Protein 1ACF (pdb70)

Nearest PDB structures (foldseek):
  1acf-assembly1_A  TM=1.008E+00  e=8.289E-27  Acanthamoeba castellanii
  1prq-assembly1_A  TM=1.001E+00  e=4.652E-23  Acanthamoeba castellanii
  1f2k-assembly2_B  TM=9.978E-01  e=1.181E-22  Acanthamoeba castellanii
  3dav-assembly2_B  TM=9.714E-01  e=5.745E-15  Schizosaccharomyces pombe
  1ypr-assembly2_B  TM=9.510E-01  e=7.365E-15  Saccharomyces cerevisiae

Radius of gyration: 12.75 Å; Cα contacts (8 Å, |Δi|>4): 267; chains: 1; bounding box: 28×31×27 Å

Solvent-accessible surface area: 5858 Å² total; per-residue (Å²): 95,80,85,60,31,0,62,82,54,0,45,58,73,52,6,3,60,58,0,0,0,0,1,76,90,1,75,53,101,7,47,8,108,84,6,60,13,56,85,70,28,0,75,65,2,8,36,4,3,117,94,12,106,74,9,146,98,47,11,8,68,3,36,80,43,96,5,84,24,111,112,19,62,111,78,0,0,34,1,85,109,55,76,16,0,0,4,0,0,42,6,62,107,2,0,0,0,0,10,13,40,111,171,28,131,74,57,65,0,18,84,38,0,22,119,20,0,68,130,2,74,68,93,40,62

Sequence (125 aa):
SWQTYVDTNLVGTGAVTQAAILGLDGNTWATSAGFAVTPAQGTTLAGAFNNADAIRAGGFDLAGVHYVTLRADDRSIYGKKGSSGVITVKTSKAILVGVYNEKIQPGTAANVVEKLADYLIGQGF

InterPro domains:
  IPR005455 Profilin, eukaryotic type [PR00392] (3-12)
  IPR005455 Profilin, eukaryotic type [PR00392] (18-27)
  IPR005455 Profilin, eukaryotic type [PR00392] (36-56)
  IPR005455 Profilin, eukaryotic type [PR00392] (60-74)
  IPR005455 Profilin, eukaryotic type [PR00392] (95-108)
  IPR005455 Profilin, eukaryotic type [PR00392] (108-125)
  IPR005455 Profilin, eukaryotic type [PR01640] (1-12)
  IPR005455 Profilin, eukaryotic type [PR01640] (24-37)
  IPR005455 Profilin, eukaryotic type [PR01640] (79-94)
  IPR005455 Profilin, eukaryotic type [PR01640] (99-112)
  IPR005455 Profilin, eukaryotic type [PR01640] (112-125)
  IPR005455 Profilin, eukaryotic type [PTHR11604] (1-126)
  IPR005455 Profilin, eukaryotic type [SM00392] (1-126)
  IPR005455 Pro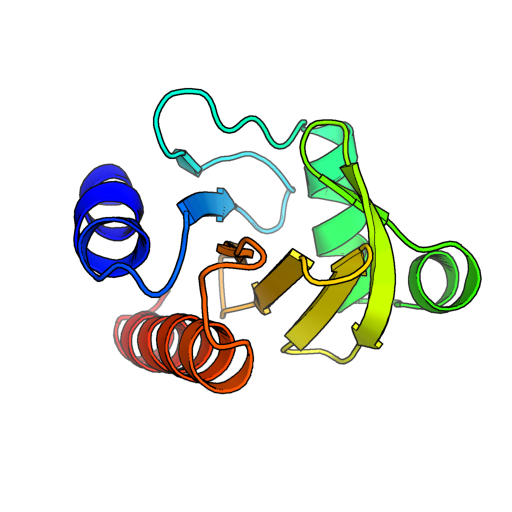filin, eukaryotic type [cd00148] (2-126)
  IPR027310 Profilin conserved site [PS00414] (1-8)
  IPR036140 Profilin superfamily [SSF55770] (2-126)
  IPR048278 Profilin [PF00235] (1-126)

Organism: Acanthamoeba castellanii (NCBI:txid5755)

Secondary structure (DSSP, 8-state):
-HHHIIIIIIGGGTS-SEEEEEETTS-EEEE-TT----HHHHHHHHHHHH--HHHHHH-EEETTEEEEEEEESSSEEEEEETTEEEEEEE-SSEEEEEEE-TTS-HHHHHHHHHHHHHHHHTTT-

B-factor: mean 13.45, std 7.84, range [2.0, 50.32]

CATH classification: 3.30.450.30

Foldseek 3Di:
DQQCCFVCLACVVVQFPWKWKFFLQQDTPYTDVPWDADSVQRPVVSVCLVPVPCCQPQAGDGRPDGFHWPDHYNFWTKTDDPLWIWIWGDAPTMIMIGTHHNVHDPVSSNVSRVVSSVVVNVVVD

Structure (mmCIF, N/CA/C/O backbone):
data_1ACF
#
_entry.id   1ACF
#
_cell.length_a   110.031
_cell.length_b   31.631
_cell.length_c   33.487
_cell.angle_alpha   90.00
_cell.angle_beta   111.38
_cell.angle_gamma   90.00
#
_symmetry.space_group_name_H-M   'C 1 2 1'
#
loop_
_entity.id
_entity.type
_entity.pdbx_description
1 polymer 'PROFILIN I'
2 water water
#
loop_
_atom_site.group_PDB
_atom_site.id
_atom_site.type_symbol
_atom_site.label_atom_id
_atom_site.label_alt_id
_atom_site.label_comp_id
_atom_site.label_asym_id
_atom_site.label_entity_id
_atom_site.label_seq_id
_atom_site.pdbx_PDB_ins_code
_atom_site.Cartn_x
_atom_site.Cartn_y
_atom_site.Cartn_z
_atom_site.occupancy
_atom_site.B_iso_or_equiv
_atom_site.auth_seq_id
_atom_site.auth_comp_id
_atom_site.auth_asym_id
_atom_site.auth_atom_id
_atom_site.pdbx_PDB_model_num
ATOM 1 N N . SER A 1 1 ? -2.912 29.430 9.467 1.00 15.64 1 SER A N 1
ATOM 2 C CA . SER A 1 1 ? -3.193 28.497 8.357 1.00 15.11 1 SER A CA 1
ATOM 3 C C . SER A 1 1 ? -2.214 27.348 8.470 1.00 9.74 1 SER A C 1
ATOM 4 O O . SER A 1 1 ? -1.064 27.627 8.766 1.00 9.49 1 SER A O 1
ATOM 7 N N . TRP A 1 2 ? -2.664 26.150 8.214 1.00 8.39 2 TRP A N 1
ATOM 8 C CA . TRP A 1 2 ? -1.757 24.982 8.201 1.00 8.83 2 TRP A CA 1
ATOM 9 C C . TRP A 1 2 ? -0.760 25.125 7.004 1.00 5.97 2 TRP A C 1
ATOM 10 O O . TRP A 1 2 ? 0.409 24.913 7.194 1.00 2.00 2 TRP A O 1
ATOM 21 N N . GLN A 1 3 ? -1.236 25.520 5.831 1.00 8.76 3 GLN A N 1
ATOM 22 C CA . GLN A 1 3 ? -0.455 25.713 4.593 1.00 5.28 3 GLN A CA 1
ATOM 23 C C . GLN A 1 3 ? 0.673 26.709 4.834 1.00 8.47 3 GLN A C 1
ATOM 24 O O . GLN A 1 3 ? 1.876 26.441 4.515 1.00 11.27 3 GLN A O 1
ATOM 30 N N . THR A 1 4 ? 0.336 27.842 5.414 1.00 6.32 4 THR A N 1
ATOM 31 C CA . THR A 1 4 ? 1.358 28.794 5.810 1.00 7.28 4 THR A CA 1
ATOM 32 C C . THR A 1 4 ? 2.437 28.253 6.708 1.00 7.37 4 THR A C 1
ATOM 33 O O . THR A 1 4 ? 3.605 28.633 6.508 1.00 8.57 4 THR A O 1
ATOM 37 N N . TYR A 1 5 ? 2.152 27.481 7.746 1.00 11.01 5 TYR A N 1
ATOM 38 C CA . TYR A 1 5 ? 3.112 26.959 8.694 1.00 8.83 5 TYR A CA 1
ATOM 39 C C . TYR A 1 5 ? 4.285 26.270 7.974 1.00 8.21 5 TYR A C 1
ATOM 40 O O . TYR A 1 5 ? 5.444 26.501 8.273 1.00 10.23 5 TYR A O 1
ATOM 49 N N . VAL A 1 6 ? 3.868 25.368 7.129 1.00 7.37 6 VAL A N 1
ATOM 50 C CA . VAL A 1 6 ? 4.627 24.540 6.227 1.00 9.73 6 VAL A CA 1
ATOM 51 C C . VAL A 1 6 ? 5.401 25.387 5.208 1.00 10.15 6 VAL A C 1
ATOM 52 O O . VAL A 1 6 ? 6.646 25.296 5.145 1.00 10.52 6 VAL A O 1
ATOM 56 N N . ASP A 1 7 ? 4.719 26.210 4.419 1.00 12.25 7 ASP A N 1
ATOM 57 C CA . ASP A 1 7 ? 5.357 27.000 3.324 1.00 6.75 7 ASP A CA 1
ATOM 58 C C . ASP A 1 7 ? 6.281 28.051 3.829 1.00 9.18 7 ASP A C 1
ATOM 59 O O . ASP A 1 7 ? 7.504 28.120 3.461 1.00 12.81 7 ASP A O 1
ATOM 64 N N . THR A 1 8 ? 5.749 28.924 4.656 1.00 8.27 8 THR A N 1
ATOM 65 C CA . THR A 1 8 ? 6.442 30.021 5.273 1.00 9.71 8 THR A CA 1
ATOM 66 C C . THR A 1 8 ? 7.251 29.781 6.524 1.00 8.99 8 THR A C 1
ATOM 67 O O . THR A 1 8 ? 8.400 30.265 6.655 1.00 12.37 8 THR A O 1
ATOM 71 N N . ASN A 1 9 ? 6.706 29.066 7.497 1.00 9.68 9 ASN A N 1
ATOM 72 C CA . ASN A 1 9 ? 7.386 28.914 8.822 1.00 7.66 9 ASN A CA 1
ATOM 73 C C . ASN A 1 9 ? 8.379 27.804 8.844 1.00 7.74 9 ASN A C 1
ATOM 74 O O . ASN A 1 9 ? 9.292 27.750 9.717 1.00 10.97 9 ASN A O 1
ATOM 79 N N . LEU A 1 10 ? 8.277 26.890 7.896 1.00 6.17 10 LEU A N 1
ATOM 80 C CA . LEU A 1 10 ? 9.239 25.783 7.827 1.00 7.50 10 LEU A CA 1
ATOM 81 C C . LEU A 1 10 ? 10.181 25.874 6.630 1.00 6.42 10 LEU A C 1
ATOM 82 O O . LEU A 1 10 ? 11.368 26.118 6.745 1.00 9.16 10 LEU A O 1
ATOM 87 N N . VAL A 1 11 ? 9.635 25.640 5.467 1.00 8.89 11 VAL A N 1
ATOM 88 C CA . VAL A 1 11 ? 10.315 25.615 4.179 1.00 10.87 11 VAL A CA 1
ATOM 89 C C . VAL A 1 11 ? 10.872 27.023 3.907 1.00 11.37 11 VAL A C 1
ATOM 90 O O . VAL A 1 11 ? 12.086 27.159 3.645 1.00 12.99 11 VAL A O 1
ATOM 94 N N . GLY A 1 12 ? 9.994 28.003 4.041 1.00 9.40 12 GLY A N 1
ATOM 95 C CA . GLY A 1 12 ? 10.365 29.376 3.854 1.00 9.76 12 GLY A CA 1
ATOM 96 C C . GLY A 1 12 ? 11.582 29.869 4.568 1.00 11.63 12 GLY A C 1
ATOM 97 O O . GLY A 1 12 ? 12.134 30.961 4.225 1.00 15.82 12 GLY A O 1
ATOM 98 N N . THR A 1 13 ? 12.033 29.221 5.607 1.00 15.13 13 THR A N 1
ATOM 99 C CA . THR A 1 13 ? 13.155 29.604 6.452 1.00 14.74 13 THR A CA 1
ATOM 100 C C . THR A 1 13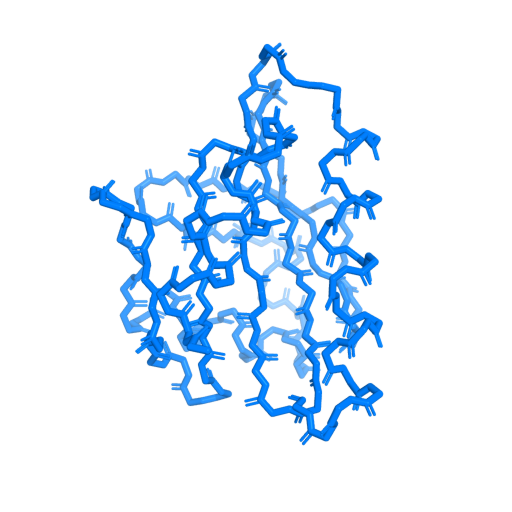 ? 14.501 29.120 5.965 1.00 14.43 13 THR A C 1
ATOM 101 O O . THR A 1 13 ? 15.556 29.601 6.446 1.00 14.70 13 THR A O 1
ATOM 105 N N . GLY A 1 14 ? 14.427 28.117 5.142 1.00 10.59 14 GLY A N 1
ATOM 106 C CA . GLY A 1 14 ? 15.551 27.427 4.547 1.00 11.78 14 GLY A CA 1
ATOM 107 C C . GLY A 1 14 ? 16.310 26.479 5.392 1.00 11.58 14 GLY A C 1
ATOM 108 O O . GLY A 1 14 ? 17.448 26.083 5.042 1.00 15.34 14 GLY A O 1
ATOM 109 N N . ALA A 1 15 ? 15.793 26.115 6.542 1.00 13.50 15 ALA A N 1
ATOM 110 C CA . ALA A 1 15 ? 16.441 25.194 7.503 1.00 10.48 15 ALA A CA 1
ATOM 111 C C . ALA A 1 15 ? 15.884 23.787 7.266 1.00 9.46 15 ALA A C 1
ATOM 112 O O . ALA A 1 15 ? 16.340 22.771 7.790 1.00 7.36 15 ALA A O 1
ATOM 114 N N . VAL A 1 16 ? 14.841 23.834 6.418 1.00 10.75 16 VAL A N 1
ATOM 115 C CA . VAL A 1 16 ? 14.112 22.582 6.059 1.00 14.17 16 VAL A CA 1
ATOM 116 C C . VAL A 1 16 ? 13.777 22.654 4.581 1.00 13.63 16 VAL A C 1
ATOM 117 O O . VAL A 1 16 ? 13.448 23.758 4.129 1.00 17.90 16 VAL A O 1
ATOM 121 N N . THR A 1 17 ? 13.861 21.576 3.861 1.00 11.88 17 THR A N 1
ATOM 122 C CA . THR A 1 17 ? 13.609 21.452 2.451 1.00 8.75 17 THR A CA 1
ATOM 123 C C . THR A 1 17 ? 12.180 21.139 2.111 1.00 8.73 17 THR A C 1
ATOM 124 O O . THR A 1 17 ? 11.684 21.708 1.129 1.00 11.33 17 THR A O 1
ATOM 128 N N . GLN A 1 18 ? 11.591 20.181 2.800 1.00 5.19 18 GLN A N 1
ATOM 129 C CA . GLN A 1 18 ? 10.223 19.684 2.641 1.00 5.61 18 GLN A CA 1
ATOM 130 C C . GLN A 1 18 ? 9.629 19.554 4.076 1.00 7.96 18 GLN A C 1
ATOM 131 O O . GLN A 1 18 ? 10.415 19.064 4.933 1.00 8.05 18 GLN A O 1
ATOM 137 N N . ALA A 1 19 ? 8.404 19.956 4.225 1.00 3.88 19 ALA A N 1
ATOM 138 C CA . ALA A 1 19 ? 7.737 19.871 5.591 1.00 5.74 19 ALA A CA 1
ATOM 139 C C . ALA A 1 19 ? 6.280 19.491 5.463 1.00 3.85 19 ALA A C 1
ATOM 140 O O . ALA A 1 19 ? 5.536 19.757 4.497 1.00 2.95 19 ALA A O 1
ATOM 142 N N . ALA A 1 20 ? 5.793 18.783 6.455 1.00 7.30 20 ALA A N 1
ATOM 143 C CA . ALA A 1 20 ? 4.359 18.400 6.493 1.00 5.90 20 ALA A CA 1
ATOM 144 C C . ALA A 1 20 ? 3.905 18.580 7.961 1.00 8.50 20 ALA A C 1
ATOM 145 O O . ALA A 1 20 ? 4.786 18.634 8.831 1.00 7.90 20 ALA A O 1
ATOM 147 N N . ILE A 1 21 ? 2.598 18.694 8.123 1.00 6.80 21 ILE A N 1
ATOM 148 C CA . ILE A 1 21 ? 1.980 18.796 9.449 1.00 7.29 21 ILE A CA 1
ATOM 149 C C . ILE A 1 21 ? 0.896 17.723 9.520 1.00 4.07 21 ILE A C 1
ATOM 150 O O . ILE A 1 21 ? -0.027 17.736 8.672 1.00 3.88 21 ILE A O 1
ATOM 155 N N . LEU A 1 22 ? 1.125 16.800 10.453 1.00 2.56 22 LEU A N 1
ATOM 156 C CA . LEU A 1 22 ? 0.109 15.740 10.603 1.00 5.91 22 LEU A CA 1
ATOM 157 C C . LEU A 1 22 ? -0.746 15.810 11.887 1.00 7.02 22 LEU A C 1
ATOM 158 O O . LEU A 1 22 ? -0.428 16.426 12.904 1.00 9.72 22 LEU A O 1
ATOM 163 N N . GLY A 1 23 ? -1.793 15.016 11.809 1.00 6.95 23 GLY A N 1
ATOM 164 C CA . GLY A 1 23 ? -2.755 14.725 12.860 1.00 9.35 23 GLY A CA 1
ATOM 165 C C . GLY A 1 23 ? -2.231 13.431 13.546 1.00 11.77 23 GLY A C 1
ATOM 166 O O . GLY A 1 23 ? -1.492 12.647 12.979 1.00 9.50 23 GLY A O 1
ATOM 167 N N . LEU A 1 24 ? -2.664 13.254 14.794 1.00 14.40 24 LEU A N 1
ATOM 168 C CA . LEU A 1 24 ? -2.297 12.093 15.626 1.00 11.10 24 LEU A CA 1
ATOM 169 C C . LEU A 1 24 ? -2.936 10.853 15.065 1.00 9.29 24 LEU A C 1
ATOM 170 O O . LEU A 1 24 ? -2.533 9.737 15.498 1.00 14.12 24 LEU A O 1
ATOM 175 N N . ASP A 1 25 ? -3.837 10.999 14.108 1.00 8.93 25 ASP A N 1
ATOM 176 C CA . ASP A 1 25 ? -4.383 9.784 13.450 1.00 13.21 25 ASP A CA 1
ATOM 177 C C . ASP A 1 25 ? -3.473 9.404 12.249 1.00 14.94 25 ASP A C 1
ATOM 178 O O . ASP A 1 25 ? -3.806 8.443 11.554 1.00 15.01 25 ASP A O 1
ATOM 183 N N . GLY A 1 26 ? -2.444 10.233 12.037 1.00 16.68 26 GLY A N 1
ATOM 184 C CA . GLY A 1 26 ? -1.504 10.062 10.930 1.00 14.51 26 GLY A CA 1
ATOM 185 C C . GLY A 1 26 ? -1.900 10.679 9.580 1.00 10.89 26 GLY A C 1
ATOM 186 O O . GLY A 1 26 ? -1.149 10.458 8.616 1.00 7.82 26 GLY A O 1
ATOM 187 N N . ASN A 1 27 ? -2.991 11.372 9.471 1.00 9.78 27 ASN A N 1
ATOM 188 C CA . ASN A 1 27 ? -3.481 12.049 8.276 1.00 10.60 27 ASN A CA 1
ATOM 189 C C . ASN A 1 27 ? -2.814 13.415 8.205 1.00 10.53 27 ASN A C 1
ATOM 190 O O . ASN A 1 27 ? -2.579 14.089 9.206 1.00 10.68 27 ASN A O 1
ATOM 195 N N . THR A 1 28 ? -2.456 13.804 6.979 1.00 9.29 28 THR A N 1
ATOM 196 C CA . THR A 1 28 ? -1.749 15.069 6.720 1.00 8.51 28 THR A CA 1
ATOM 197 C C . THR A 1 28 ? -2.719 16.230 6.836 1.00 7.05 28 THR A C 1
ATOM 198 O O . THR A 1 28 ? -3.867 16.119 6.396 1.00 5.46 28 THR A O 1
ATOM 202 N N . TRP A 1 29 ? -2.206 17.337 7.409 1.00 9.81 29 TRP A N 1
ATOM 203 C CA . TRP A 1 29 ? -3.048 18.546 7.565 1.00 9.82 29 TRP A CA 1
ATOM 204 C C . TRP A 1 29 ? -2.698 19.526 6.446 1.00 9.04 29 TRP A C 1
ATOM 205 O O . TRP A 1 29 ? -3.567 20.168 5.881 1.00 10.68 29 TRP A O 1
ATOM 216 N N . ALA A 1 30 ? -1.408 19.577 6.159 1.00 10.24 30 ALA A N 1
ATOM 217 C CA . ALA A 1 30 ? -0.806 20.412 5.127 1.00 7.12 30 ALA A CA 1
ATOM 218 C C . ALA A 1 30 ? 0.587 19.861 4.799 1.00 6.19 30 ALA A C 1
ATOM 219 O O . ALA A 1 30 ? 1.293 19.289 5.666 1.00 2.11 30 ALA A O 1
ATOM 221 N N . THR A 1 31 ? 0.947 20.042 3.486 1.00 5.95 31 THR A N 1
ATOM 222 C CA . THR A 1 31 ? 2.279 19.539 3.034 1.00 4.40 31 THR A CA 1
ATOM 223 C C . THR A 1 31 ? 2.976 20.456 2.067 1.00 5.03 31 THR A C 1
ATOM 224 O O . THR A 1 31 ? 2.261 21.149 1.338 1.00 7.43 31 THR A O 1
ATOM 228 N N . SER A 1 32 ? 4.319 20.440 2.011 1.00 8.16 32 SER A N 1
ATOM 229 C CA . SER A 1 32 ? 5.061 21.272 1.013 1.00 9.60 32 SER A CA 1
ATOM 230 C C . SER A 1 32 ? 4.873 20.620 -0.362 1.00 9.54 32 SER A C 1
ATOM 231 O O . SER A 1 32 ? 4.842 19.371 -0.421 1.00 10.93 32 SER A O 1
ATOM 234 N N . ALA A 1 33 ? 4.664 21.446 -1.372 1.00 9.74 33 ALA A N 1
ATOM 235 C CA . ALA A 1 33 ? 4.385 20.971 -2.769 1.00 9.70 33 ALA A CA 1
ATOM 236 C C . ALA A 1 33 ? 5.302 19.817 -3.115 1.00 8.86 33 ALA A C 1
ATOM 237 O O . ALA A 1 33 ? 6.533 19.962 -2.916 1.00 11.76 33 ALA A O 1
ATOM 239 N N . GLY A 1 34 ? 4.795 18.684 -3.564 1.00 8.57 34 GLY A N 1
ATOM 240 C CA . GLY A 1 34 ? 5.647 17.542 -3.857 1.00 7.21 34 GLY A CA 1
ATOM 241 C C . GLY A 1 34 ? 6.104 16.692 -2.719 1.00 10.35 34 GLY A C 1
ATOM 242 O O . GLY A 1 34 ? 6.726 15.616 -2.959 1.00 10.64 34 GLY A O 1
ATOM 243 N N . PHE A 1 35 ? 5.926 17.071 -1.450 1.00 11.23 35 PHE A N 1
ATOM 244 C CA . PHE A 1 35 ? 6.305 16.186 -0.309 1.00 9.19 35 PHE A CA 1
ATOM 245 C C . PHE A 1 35 ? 5.088 15.325 0.075 1.00 7.92 35 PHE A C 1
ATOM 246 O O . PHE A 1 35 ? 3.987 15.822 0.299 1.00 6.63 35 PHE A O 1
ATOM 254 N N . ALA A 1 36 ? 5.206 13.997 0.109 1.00 9.89 36 ALA A N 1
ATOM 255 C CA . ALA A 1 36 ? 4.101 13.140 0.458 1.00 14.68 36 ALA A CA 1
ATOM 256 C C . ALA A 1 36 ? 4.335 12.064 1.519 1.00 13.78 36 ALA A C 1
ATOM 257 O O . ALA A 1 36 ? 4.983 11.036 1.269 1.00 18.29 36 ALA A O 1
ATOM 259 N N . VAL A 1 37 ? 3.773 12.276 2.676 1.00 16.63 37 VAL A N 1
ATOM 260 C CA . VAL A 1 37 ? 3.800 11.337 3.814 1.00 17.84 37 VAL A CA 1
ATOM 261 C C . VAL A 1 37 ? 2.492 10.524 3.670 1.00 17.39 37 VAL A C 1
ATOM 262 O O . VAL A 1 37 ? 1.388 11.087 3.652 1.00 21.07 37 VAL A O 1
ATOM 266 N N . THR A 1 38 ? 2.640 9.230 3.461 1.00 16.85 38 THR A N 1
ATOM 267 C CA . THR A 1 38 ? 1.360 8.480 3.274 1.00 19.14 38 THR A CA 1
ATOM 268 C C . THR A 1 38 ? 0.713 8.243 4.618 1.00 19.53 38 THR A C 1
ATOM 269 O O . THR A 1 38 ? 1.356 8.427 5.700 1.00 19.15 38 THR A O 1
ATOM 273 N N . PRO A 1 39 ? -0.558 7.857 4.519 1.00 16.76 39 PRO A N 1
ATOM 274 C CA . PRO A 1 39 ? -1.364 7.547 5.707 1.00 17.54 39 PRO A CA 1
ATOM 275 C C . PRO A 1 39 ? -0.596 6.529 6.555 1.00 17.62 39 PRO A C 1
ATOM 276 O O . PRO A 1 39 ? -0.327 6.700 7.752 1.00 17.25 39 PRO A O 1
ATOM 280 N N . ALA A 1 40 ? -0.350 5.463 5.816 1.00 14.93 40 ALA A N 1
ATOM 281 C CA . ALA A 1 40 ? 0.403 4.331 6.309 1.00 17.05 40 ALA A CA 1
ATOM 282 C C . ALA A 1 40 ? 1.693 4.811 6.976 1.00 17.07 40 ALA A C 1
ATOM 283 O O . ALA A 1 40 ? 1.925 4.388 8.127 1.00 16.14 40 ALA A O 1
ATOM 285 N N . GLN A 1 41 ? 2.462 5.653 6.305 1.00 16.05 41 GLN A N 1
ATOM 286 C CA . GLN A 1 41 ? 3.703 6.178 6.845 1.00 16.15 41 GLN A CA 1
ATOM 287 C C . GLN A 1 41 ? 3.436 7.051 8.089 1.00 16.04 41 GLN A C 1
ATOM 288 O O . GLN A 1 41 ? 4.260 6.972 8.993 1.00 14.62 41 GLN A O 1
ATOM 294 N N . GLY A 1 42 ? 2.389 7.810 7.955 1.00 16.38 42 GLY A N 1
ATOM 295 C CA . GLY A 1 42 ? 1.864 8.740 8.959 1.00 17.15 42 GLY A CA 1
ATOM 296 C C . GLY A 1 42 ? 1.411 8.038 10.228 1.00 16.94 42 GLY A C 1
ATOM 297 O O . GLY A 1 42 ? 1.810 8.474 11.317 1.00 15.49 42 GLY A O 1
ATOM 298 N N . THR A 1 43 ? 0.627 6.966 10.066 1.00 17.40 43 THR A N 1
ATOM 299 C CA . THR A 1 43 ? 0.122 6.191 11.217 1.00 18.02 43 THR A CA 1
ATOM 300 C C . THR A 1 43 ? 1.290 5.498 11.943 1.00 15.52 43 THR A C 1
ATOM 301 O O . THR A 1 43 ? 1.289 5.359 13.210 1.00 9.29 43 THR A O 1
ATOM 305 N N . THR A 1 44 ? 2.300 5.131 11.161 1.00 12.27 44 THR A N 1
ATOM 306 C CA . THR A 1 44 ? 3.479 4.527 11.803 1.00 14.91 44 THR A CA 1
ATOM 307 C C . THR A 1 44 ? 4.216 5.530 12.704 1.00 15.33 44 THR A C 1
ATOM 308 O O . THR A 1 44 ? 4.638 5.156 13.818 1.00 16.81 44 THR A O 1
ATOM 312 N N . LEU A 1 45 ? 4.393 6.747 12.280 1.00 15.40 45 LEU A N 1
ATOM 313 C CA . LEU A 1 45 ? 5.111 7.801 12.976 1.00 15.63 45 LEU A CA 1
ATOM 314 C C . LEU A 1 45 ? 4.426 8.038 14.332 1.00 16.36 45 LEU A C 1
ATOM 315 O O . LEU A 1 45 ? 5.110 7.874 15.339 1.00 16.40 45 LEU A O 1
ATOM 320 N N . ALA A 1 46 ? 3.147 8.364 14.142 1.00 16.59 46 ALA A N 1
ATOM 321 C CA . ALA A 1 46 ? 2.293 8.671 15.339 1.00 15.95 46 ALA A CA 1
ATOM 322 C C . ALA A 1 46 ? 2.488 7.589 16.387 1.00 14.52 46 ALA A C 1
ATOM 323 O O . ALA A 1 46 ? 2.906 7.826 17.541 1.00 16.28 46 ALA A O 1
ATOM 325 N N . GLY A 1 47 ? 2.256 6.358 15.969 1.00 12.33 47 GLY A N 1
ATOM 326 C CA . GLY A 1 47 ? 2.358 5.153 16.749 1.00 11.01 47 GLY A CA 1
ATOM 327 C C . GLY A 1 47 ? 3.654 5.068 17.541 1.00 10.57 47 GLY A C 1
ATOM 328 O O . GLY A 1 47 ? 3.682 4.695 18.735 1.00 9.35 47 GLY A O 1
ATOM 329 N N . ALA A 1 48 ? 4.724 5.410 16.861 1.00 11.35 48 ALA A N 1
ATOM 330 C CA . ALA A 1 48 ? 6.073 5.356 17.463 1.00 11.26 48 ALA A CA 1
ATOM 331 C C . ALA A 1 48 ? 6.213 6.406 18.567 1.00 10.83 48 ALA A C 1
ATOM 332 O O . ALA A 1 48 ? 7.074 6.235 19.459 1.00 8.05 48 ALA A O 1
ATOM 334 N N . PHE A 1 49 ? 5.413 7.466 18.473 1.00 11.38 49 PHE A N 1
ATOM 335 C CA . PHE A 1 49 ? 5.536 8.487 19.565 1.00 12.95 49 PHE A CA 1
ATOM 336 C C . PHE A 1 49 ? 5.099 7.773 20.878 1.00 15.94 49 PHE A C 1
ATOM 337 O O . PHE A 1 49 ? 5.695 8.048 21.941 1.00 14.78 49 PHE A O 1
ATOM 345 N N . ASN A 1 50 ? 4.158 6.877 20.725 1.00 14.71 50 ASN A N 1
ATOM 346 C CA . ASN A 1 50 ? 3.668 6.023 21.863 1.00 17.55 50 ASN A CA 1
ATOM 347 C C . ASN A 1 50 ? 4.661 4.919 22.166 1.00 14.67 50 ASN A C 1
ATOM 348 O O . ASN A 1 50 ? 5.279 4.863 23.257 1.00 13.74 50 ASN A O 1
ATOM 353 N N . ASN A 1 51 ? 4.915 4.031 21.236 1.00 13.01 51 ASN A N 1
ATOM 354 C CA . ASN A 1 51 ? 5.913 2.930 21.498 1.00 12.46 51 ASN A CA 1
ATOM 355 C C . ASN A 1 51 ? 6.902 2.977 20.319 1.00 12.03 51 ASN A C 1
ATOM 356 O O . ASN A 1 51 ? 6.373 2.734 19.225 1.00 11.19 51 ASN A O 1
ATOM 361 N N . ALA A 1 52 ? 8.109 3.335 20.553 1.00 12.29 52 ALA A N 1
ATOM 362 C CA . ALA A 1 52 ? 9.163 3.433 19.574 1.00 18.70 52 ALA A CA 1
ATOM 363 C C . ALA A 1 52 ? 9.954 2.114 19.437 1.00 21.18 52 ALA A C 1
ATOM 364 O O . ALA A 1 52 ? 11.124 2.202 19.063 1.00 17.38 52 ALA A O 1
ATOM 366 N N . ASP A 1 53 ? 9.348 0.984 19.777 1.00 25.79 53 ASP A N 1
ATOM 367 C CA . ASP A 1 53 ? 10.028 -0.331 19.671 1.00 28.09 53 ASP A CA 1
ATOM 368 C C . ASP A 1 53 ? 10.379 -0.635 18.211 1.00 26.38 53 ASP A C 1
ATOM 369 O O . ASP A 1 53 ? 11.555 -0.777 17.850 1.00 27.29 53 ASP A O 1
ATOM 374 N N . ALA A 1 54 ? 9.291 -0.724 17.447 1.00 24.34 54 ALA A N 1
ATOM 375 C CA . ALA A 1 54 ? 9.381 -0.974 16.010 1.00 23.90 54 ALA A CA 1
ATOM 376 C C . ALA A 1 54 ? 10.531 -0.148 15.405 1.00 22.07 54 ALA A C 1
ATOM 377 O O . ALA A 1 54 ? 11.592 -0.746 15.112 1.00 22.25 54 ALA A O 1
ATOM 379 N N . ILE A 1 55 ? 10.295 1.123 15.277 1.00 16.42 55 ILE A N 1
ATOM 380 C CA . ILE A 1 55 ? 11.103 2.180 14.731 1.00 14.67 55 ILE A CA 1
ATOM 381 C C . ILE A 1 55 ? 12.515 2.262 15.199 1.00 16.74 55 ILE A C 1
ATOM 382 O O . ILE A 1 55 ? 13.472 2.563 14.441 1.00 19.39 55 ILE A O 1
ATOM 387 N N . ARG A 1 56 ? 12.786 2.050 16.475 1.00 18.22 56 ARG A N 1
ATOM 388 C CA . ARG A 1 56 ? 14.159 2.139 17.014 1.00 17.75 56 ARG A CA 1
ATOM 389 C C . ARG A 1 56 ? 15.040 1.101 16.337 1.00 15.90 56 ARG A C 1
ATOM 390 O O . ARG A 1 56 ? 16.214 1.313 15.954 1.00 14.47 56 ARG A O 1
ATOM 398 N N . ALA A 1 57 ? 14.482 -0.097 16.135 1.00 16.58 57 ALA A N 1
ATOM 399 C CA . ALA A 1 57 ? 15.266 -1.160 15.508 1.00 15.30 57 ALA A CA 1
ATOM 400 C C . ALA A 1 57 ? 15.161 -1.195 14.005 1.00 17.16 57 ALA A C 1
ATOM 401 O O . ALA A 1 57 ? 16.165 -1.603 13.378 1.00 20.28 57 ALA A O 1
ATOM 403 N N . GLY A 1 58 ? 14.055 -0.879 13.372 1.00 17.28 58 GLY A N 1
ATOM 404 C CA . GLY A 1 58 ? 13.870 -0.961 11.934 1.00 14.16 58 GLY A CA 1
ATOM 405 C C . GLY A 1 58 ? 13.957 0.307 11.148 1.00 15.70 58 GLY A C 1
ATOM 406 O O . GLY A 1 58 ? 13.983 0.155 9.901 1.00 19.26 58 GLY A O 1
ATOM 407 N N . GLY A 1 59 ? 14.030 1.478 11.694 1.00 15.02 59 GLY A N 1
ATOM 408 C CA . GLY A 1 59 ? 14.043 2.768 10.986 1.00 14.88 59 GLY A CA 1
ATOM 409 C C . GLY A 1 59 ? 12.597 3.050 10.546 1.00 16.34 59 GLY A C 1
ATOM 410 O O . GLY A 1 59 ? 11.678 2.262 10.899 1.00 17.16 59 GLY A O 1
ATOM 411 N N . PHE A 1 60 ? 12.383 4.106 9.773 1.00 14.02 60 PHE A N 1
ATOM 412 C CA . PHE A 1 60 ? 11.034 4.473 9.283 1.00 11.39 60 PHE A CA 1
ATOM 413 C C . PHE A 1 60 ? 11.087 5.083 7.883 1.00 8.56 60 PHE A C 1
ATOM 414 O O . PHE A 1 60 ? 12.074 5.669 7.441 1.00 7.69 60 PHE A O 1
ATOM 422 N N . ASP A 1 61 ? 9.946 5.096 7.257 1.00 10.85 61 ASP A N 1
ATOM 423 C CA . ASP A 1 61 ? 9.689 5.631 5.944 1.00 15.03 61 ASP A CA 1
ATOM 424 C C . ASP A 1 61 ? 8.898 6.934 5.884 1.00 12.12 61 ASP A C 1
ATOM 425 O O . ASP A 1 61 ? 7.759 7.013 6.321 1.00 13.04 61 ASP A O 1
ATOM 430 N N . LEU A 1 62 ? 9.477 7.886 5.192 1.00 12.30 62 LEU A N 1
ATOM 431 C CA . LEU A 1 62 ? 8.776 9.161 4.905 1.00 17.17 62 LEU A CA 1
ATOM 432 C C . LEU A 1 62 ? 8.984 9.420 3.390 1.00 17.79 62 LEU A C 1
ATOM 433 O O . LEU A 1 62 ? 10.114 9.508 2.919 1.00 17.95 62 LEU A O 1
ATOM 438 N N . ALA A 1 63 ? 7.885 9.458 2.654 1.00 18.43 63 ALA A N 1
ATOM 439 C CA . ALA A 1 63 ? 7.824 9.730 1.235 1.00 20.01 63 ALA A CA 1
ATOM 440 C C . ALA A 1 63 ? 8.971 9.091 0.471 1.00 21.23 63 ALA A C 1
ATOM 441 O O . ALA A 1 63 ? 9.817 9.806 -0.118 1.00 24.01 63 ALA A O 1
ATOM 443 N N . GLY A 1 64 ? 9.068 7.765 0.502 1.00 21.59 64 GLY A N 1
ATOM 444 C CA . GLY A 1 64 ? 10.140 7.092 -0.240 1.00 19.72 64 GLY A CA 1
ATOM 445 C C . GLY A 1 64 ? 11.527 7.051 0.321 1.00 19.49 64 GLY A C 1
ATOM 446 O O . GLY A 1 64 ? 12.402 6.336 -0.256 1.00 21.45 64 GLY A O 1
ATOM 447 N N . VAL A 1 65 ? 11.826 7.756 1.413 1.00 13.89 65 VAL A N 1
ATOM 448 C CA . VAL A 1 65 ? 13.155 7.642 1.980 1.00 12.49 65 VAL A CA 1
ATOM 449 C C . VAL A 1 65 ? 13.094 6.823 3.262 1.00 13.26 65 VAL A C 1
ATOM 450 O O . VAL A 1 65 ? 12.251 7.111 4.151 1.00 18.46 65 VAL A O 1
ATOM 454 N N . HIS A 1 66 ? 13.940 5.855 3.377 1.00 10.19 66 HIS A N 1
ATOM 455 C CA . HIS A 1 66 ? 13.999 5.083 4.631 1.00 8.36 66 HIS A CA 1
ATOM 456 C C . HIS A 1 66 ? 15.138 5.665 5.460 1.00 11.74 66 HIS A C 1
ATOM 457 O O . HIS A 1 66 ? 16.352 5.653 5.142 1.00 12.67 66 HIS A O 1
ATOM 464 N N . TYR A 1 67 ? 14.751 6.197 6.617 1.00 10.81 67 TYR A N 1
ATOM 465 C CA . TYR A 1 67 ? 15.691 6.757 7.562 1.00 9.72 67 TYR A CA 1
ATOM 466 C C . TYR A 1 67 ? 15.928 5.801 8.728 1.00 7.62 67 TYR A C 1
ATOM 467 O O . TYR A 1 67 ? 15.083 4.985 9.059 1.00 8.91 67 TYR A O 1
ATOM 476 N N . V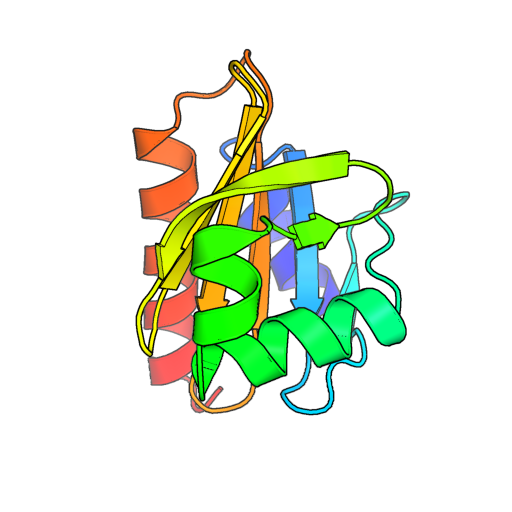AL A 1 68 ? 17.068 5.941 9.330 1.00 10.93 68 VAL A N 1
ATOM 477 C CA . VAL A 1 68 ? 17.383 5.137 10.521 1.00 12.19 68 VAL A CA 1
ATOM 478 C C . VAL A 1 68 ? 17.189 6.137 11.663 1.00 12.47 68 VAL A C 1
ATOM 479 O O . VAL A 1 68 ? 17.520 7.301 11.463 1.00 10.12 68 VAL A O 1
ATOM 483 N N . THR A 1 69 ? 16.665 5.615 12.776 1.00 13.85 69 THR A N 1
ATOM 484 C CA . THR A 1 69 ? 16.386 6.387 13.967 1.00 11.86 69 THR A CA 1
ATOM 485 C C . THR A 1 69 ? 17.602 6.782 14.797 1.00 8.91 69 THR A C 1
ATOM 486 O O . THR A 1 69 ? 18.296 5.912 15.330 1.00 8.47 69 THR A O 1
ATOM 490 N N . LEU A 1 70 ? 17.801 8.085 14.878 1.00 7.47 70 LEU A N 1
ATOM 491 C CA . LEU A 1 70 ? 18.892 8.661 15.661 1.00 11.30 70 LEU A CA 1
ATOM 492 C C . LEU A 1 70 ? 18.433 8.848 17.145 1.00 14.00 70 LEU A C 1
ATOM 493 O O . LEU A 1 70 ? 19.194 8.497 18.040 1.00 15.64 70 LEU A O 1
ATOM 498 N N . ARG A 1 71 ? 17.257 9.382 17.338 1.00 15.88 71 ARG A N 1
ATOM 499 C CA . ARG A 1 71 ? 16.567 9.705 18.595 1.00 15.96 71 ARG A CA 1
ATOM 500 C C . ARG A 1 71 ? 15.063 9.465 18.586 1.00 16.02 71 ARG A C 1
ATOM 501 O O . ARG A 1 71 ? 14.356 9.838 17.610 1.00 20.46 71 ARG A O 1
ATOM 509 N N . ALA A 1 72 ? 14.432 8.832 19.580 1.00 13.99 72 ALA A N 1
ATOM 510 C CA . ALA A 1 72 ? 13.002 8.554 19.718 1.00 12.63 72 ALA A CA 1
ATOM 511 C C . ALA A 1 72 ? 12.549 8.563 21.214 1.00 12.63 72 ALA A C 1
ATOM 512 O O . ALA A 1 72 ? 12.991 7.795 22.081 1.00 11.44 72 ALA A O 1
ATOM 514 N N . ASP A 1 73 ? 11.667 9.496 21.442 1.00 12.13 73 ASP A N 1
ATOM 515 C CA . ASP A 1 73 ? 11.015 9.788 22.742 1.00 11.49 73 ASP A CA 1
ATOM 516 C C . ASP A 1 73 ? 9.554 10.148 22.484 1.00 10.61 73 ASP A C 1
ATOM 517 O O . ASP A 1 73 ? 9.045 9.892 21.367 1.00 12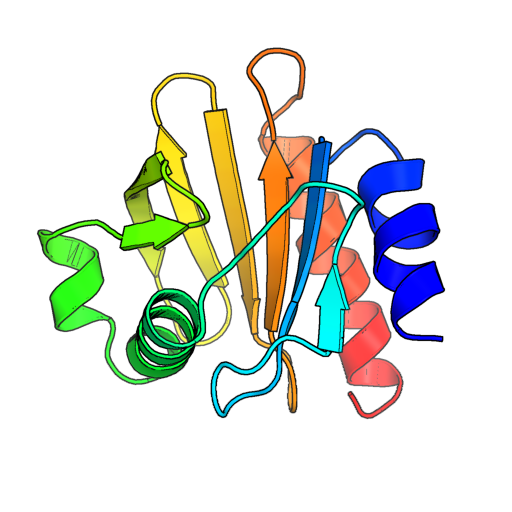.19 73 ASP A O 1
ATOM 522 N N . ASP A 1 74 ? 8.941 10.727 23.460 1.00 13.13 74 ASP A N 1
ATOM 523 C CA . ASP A 1 74 ? 7.521 11.126 23.491 1.00 13.79 74 ASP A CA 1
ATOM 524 C C . ASP A 1 74 ? 7.275 12.438 22.771 1.00 11.22 74 ASP A C 1
ATOM 525 O O . ASP A 1 74 ? 6.143 12.720 22.371 1.00 9.16 74 ASP A O 1
ATOM 530 N N . ARG A 1 75 ? 8.405 13.159 22.608 1.00 10.26 75 ARG A N 1
ATOM 531 C CA . ARG A 1 75 ? 8.247 14.440 21.888 1.00 14.04 75 ARG A CA 1
ATOM 532 C C . ARG A 1 75 ? 8.969 14.481 20.550 1.00 10.93 75 ARG A C 1
ATOM 533 O O . ARG A 1 75 ? 8.440 15.063 19.596 1.00 9.96 75 ARG A O 1
ATOM 541 N N . SER A 1 76 ? 10.124 13.855 20.438 1.00 10.58 76 SER A N 1
ATOM 542 C CA . SER A 1 76 ? 10.964 13.922 19.247 1.00 8.13 76 SER A CA 1
ATOM 543 C C . SER A 1 76 ? 11.515 12.650 18.682 1.00 9.47 76 SER A C 1
ATOM 544 O O . SER A 1 76 ? 12.248 12.008 19.453 1.00 9.58 76 SER A O 1
ATOM 547 N N . ILE A 1 77 ? 11.294 12.451 17.391 1.00 10.14 77 ILE A N 1
ATOM 548 C CA . ILE A 1 77 ? 11.870 11.353 16.624 1.00 11.84 77 ILE A CA 1
ATOM 549 C C . ILE A 1 77 ? 12.729 11.948 15.467 1.00 12.17 77 ILE A C 1
ATOM 550 O O . ILE A 1 77 ? 12.242 12.640 14.547 1.00 10.74 77 ILE A O 1
ATOM 555 N N . TYR A 1 78 ? 13.997 11.622 15.517 1.00 12.18 78 TYR A N 1
ATOM 556 C CA . TYR A 1 78 ? 14.966 12.068 14.504 1.00 10.76 78 TYR A CA 1
ATOM 557 C C . TYR A 1 78 ? 15.428 10.856 13.634 1.00 12.02 78 TYR A C 1
ATOM 558 O O . TYR A 1 78 ? 15.759 9.759 14.108 1.00 9.22 78 TYR A O 1
ATOM 567 N N . GLY A 1 79 ? 15.440 11.154 12.336 1.00 10.70 79 GLY A N 1
ATOM 568 C CA . GLY A 1 79 ? 15.845 10.224 11.273 1.00 13.91 79 GLY A CA 1
ATOM 569 C C . GLY A 1 79 ? 17.064 10.783 10.521 1.00 11.18 79 GLY A C 1
ATOM 570 O O . GLY A 1 79 ? 17.205 12.030 10.384 1.00 9.78 79 GLY A O 1
ATOM 571 N N . LYS A 1 80 ? 17.870 9.838 10.091 1.00 9.75 80 LYS A N 1
ATOM 572 C CA . LYS A 1 80 ? 19.104 10.211 9.355 1.00 13.10 80 LYS A CA 1
ATOM 573 C C . LYS A 1 80 ? 19.254 9.205 8.214 1.00 14.56 80 LYS A C 1
ATOM 574 O O . LYS A 1 80 ? 19.006 8.009 8.398 1.00 15.79 80 LYS A O 1
ATOM 580 N N . LYS A 1 81 ? 19.560 9.765 7.094 1.00 18.26 81 LYS A N 1
ATOM 581 C CA . LYS A 1 81 ? 19.832 9.040 5.810 1.00 23.99 81 LYS A CA 1
ATOM 582 C C . LYS A 1 81 ? 21.049 9.831 5.258 1.00 24.77 81 LYS A C 1
ATOM 583 O O . LYS A 1 81 ? 20.901 10.938 4.709 1.00 24.83 81 LYS A O 1
ATOM 589 N N . GLY A 1 82 ? 22.208 9.259 5.585 1.00 23.25 82 GLY A N 1
ATOM 590 C CA . GLY A 1 82 ? 23.488 9.875 5.211 1.00 20.29 82 GLY A CA 1
ATOM 591 C C . GLY A 1 82 ? 23.535 11.289 5.794 1.00 20.31 82 GLY A C 1
ATOM 592 O O . GLY A 1 82 ? 23.364 11.520 6.991 1.00 22.44 82 GLY A O 1
ATOM 593 N N . SER A 1 83 ? 23.764 12.241 4.927 1.00 20.37 83 SER A N 1
ATOM 594 C CA . SER A 1 83 ? 23.905 13.649 5.242 1.00 20.54 83 SER A CA 1
ATOM 595 C C . SER A 1 83 ? 22.549 14.358 5.248 1.00 16.73 83 SER A C 1
ATOM 596 O O . SER A 1 83 ? 22.498 15.582 5.435 1.00 17.87 83 SER A O 1
ATOM 599 N N . SER A 1 84 ? 21.558 13.526 5.055 1.00 10.56 84 SER A N 1
ATOM 600 C CA . SER A 1 84 ? 20.177 13.953 5.095 1.00 14.03 84 SER A CA 1
ATOM 601 C C . SER A 1 84 ? 19.495 13.412 6.362 1.00 10.62 84 SER A C 1
ATOM 602 O O . SER A 1 84 ? 19.992 12.539 7.088 1.00 9.12 84 SER A O 1
ATOM 605 N N . GLY A 1 85 ? 18.314 13.950 6.595 1.00 7.95 85 GLY A N 1
ATOM 606 C CA . GLY A 1 85 ? 17.584 13.472 7.787 1.00 5.52 85 GLY A CA 1
ATOM 607 C C . GLY A 1 85 ? 16.260 14.171 7.852 1.00 7.34 85 GLY A C 1
ATOM 608 O O . GLY A 1 85 ? 15.968 14.997 6.967 1.00 7.73 85 GLY A O 1
ATOM 609 N N . VAL A 1 86 ? 15.556 13.871 8.919 1.00 6.90 86 VAL A N 1
ATOM 610 C CA . VAL A 1 86 ? 14.200 14.418 9.209 1.00 7.59 86 VAL A CA 1
ATOM 611 C C . VAL A 1 86 ? 14.071 14.529 10.746 1.00 7.85 86 VAL A C 1
ATOM 6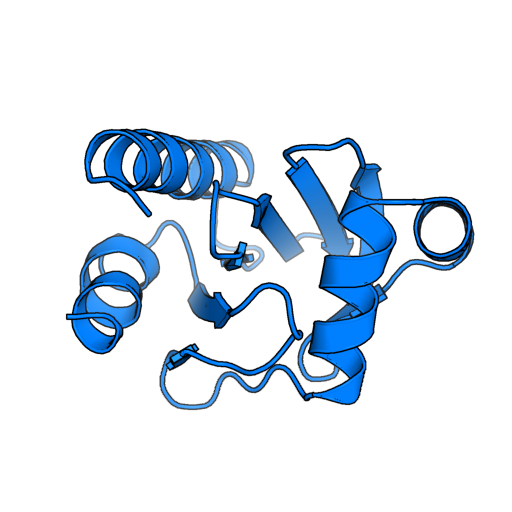12 O O . VAL A 1 86 ? 14.547 13.728 11.526 1.00 4.81 86 VAL A O 1
ATOM 616 N N . ILE A 1 87 ? 13.409 15.642 11.061 1.00 9.49 87 ILE A N 1
ATOM 617 C CA . ILE A 1 87 ? 13.131 16.018 12.446 1.00 5.30 87 ILE A CA 1
ATOM 618 C C . ILE A 1 87 ? 11.588 16.037 12.592 1.00 9.08 87 ILE A C 1
ATOM 619 O O . ILE A 1 87 ? 10.984 16.841 11.859 1.00 5.03 87 ILE A O 1
ATOM 624 N N . THR A 1 88 ? 11.120 15.120 13.478 1.00 8.22 88 THR A N 1
ATOM 625 C CA . THR A 1 88 ? 9.656 15.070 13.761 1.00 8.05 88 THR A CA 1
ATOM 626 C C . THR A 1 88 ? 9.505 15.440 15.243 1.00 6.13 88 THR A C 1
ATOM 627 O O . THR A 1 88 ? 10.253 14.984 16.116 1.00 2.68 88 THR A O 1
ATOM 631 N N . VAL A 1 89 ? 8.568 16.332 15.417 1.00 7.05 89 VAL A N 1
ATOM 632 C CA . VAL A 1 89 ? 8.244 16.832 16.780 1.00 5.47 89 VAL A CA 1
ATOM 633 C C . VAL A 1 89 ? 6.738 16.746 16.973 1.00 4.82 89 VAL A C 1
ATOM 634 O O . VAL A 1 89 ? 5.982 17.461 16.291 1.00 2.01 89 VAL A O 1
ATOM 638 N N . LYS A 1 90 ? 6.368 15.908 17.974 1.00 9.14 90 LYS A N 1
ATOM 639 C CA . LYS A 1 90 ? 4.940 15.747 18.305 1.00 6.74 90 LYS A CA 1
ATOM 640 C C . LYS A 1 90 ? 4.518 16.854 19.272 1.00 5.89 90 LYS A C 1
ATOM 641 O O . LYS A 1 90 ? 5.279 17.078 20.223 1.00 9.46 90 LYS A O 1
ATOM 647 N N . THR A 1 91 ? 3.448 17.490 18.913 1.00 5.50 91 THR A N 1
ATOM 648 C CA . THR A 1 91 ? 2.838 18.540 19.739 1.00 9.19 91 THR A CA 1
ATOM 649 C C . THR A 1 91 ? 1.679 17.926 20.538 1.00 5.19 91 THR A C 1
ATOM 650 O O . THR A 1 91 ? 1.520 16.692 20.578 1.00 7.43 91 THR A O 1
ATOM 654 N N . SER A 1 92 ? 0.810 18.736 21.043 1.00 8.69 92 SER A N 1
ATOM 655 C CA . SER A 1 92 ? -0.383 18.255 21.785 1.00 6.49 92 SER A CA 1
ATOM 656 C C . SER A 1 92 ? -1.353 17.547 20.890 1.00 6.07 92 SER A C 1
ATOM 657 O O . SER A 1 92 ? -1.903 16.455 21.255 1.00 5.32 92 SER A O 1
ATOM 660 N N . LYS A 1 93 ? -1.603 18.138 19.702 1.00 6.16 93 LYS A N 1
ATOM 661 C CA . LYS A 1 93 ? -2.570 17.559 18.742 1.00 6.15 93 LYS A CA 1
ATOM 662 C C . LYS A 1 93 ? -2.056 17.211 17.345 1.00 5.86 93 LYS A C 1
ATOM 663 O O . LYS A 1 93 ? -2.872 16.765 16.506 1.00 7.10 93 LYS A O 1
ATOM 669 N N . ALA A 1 94 ? -0.790 17.461 17.061 1.00 7.03 94 ALA A N 1
ATOM 670 C CA . ALA A 1 94 ? -0.229 17.306 15.714 1.00 8.73 94 ALA A CA 1
ATOM 671 C C . ALA A 1 94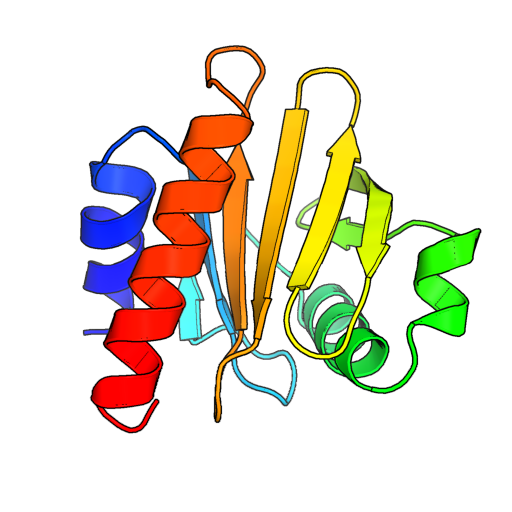 ? 1.219 16.873 15.751 1.00 7.95 94 ALA A C 1
ATOM 672 O O . ALA A 1 94 ? 1.845 16.850 16.824 1.00 7.98 94 ALA A O 1
ATOM 674 N N . ILE A 1 95 ? 1.655 16.540 14.526 1.00 8.78 95 ILE A N 1
ATOM 675 C CA . ILE A 1 95 ? 3.067 16.151 14.348 1.00 8.13 95 ILE A CA 1
ATOM 676 C C . ILE A 1 95 ? 3.692 16.983 13.200 1.00 3.72 95 ILE A C 1
ATOM 677 O O . ILE A 1 95 ? 3.120 16.999 12.131 1.00 2.00 95 ILE A O 1
ATOM 682 N N . LEU A 1 96 ? 4.808 17.568 13.553 1.00 3.25 96 LEU A N 1
ATOM 683 C CA . LEU A 1 96 ? 5.616 18.375 12.642 1.00 7.30 96 LEU A CA 1
ATOM 684 C C . LEU A 1 96 ? 6.711 17.464 12.037 1.00 7.68 96 LEU A C 1
ATOM 685 O O . LEU A 1 96 ? 7.331 16.740 12.814 1.00 9.56 96 LEU A O 1
ATOM 690 N N . VAL A 1 97 ? 6.815 17.587 10.702 1.00 10.92 97 VAL A N 1
ATOM 691 C CA . VAL A 1 97 ? 7.866 16.860 9.957 1.00 9.83 97 VAL A CA 1
ATOM 692 C C . VAL A 1 97 ? 8.693 17.881 9.137 1.00 7.21 97 VAL A C 1
ATOM 693 O O . VAL A 1 97 ? 8.114 18.539 8.254 1.00 8.35 97 VAL A O 1
ATOM 697 N N . GLY A 1 98 ? 9.939 17.941 9.439 1.00 4.58 98 GLY A N 1
ATOM 698 C CA . GLY A 1 98 ? 10.907 18.824 8.766 1.00 5.54 98 GLY A CA 1
ATOM 699 C C . GLY A 1 98 ? 12.069 18.005 8.186 1.00 4.28 98 GLY A C 1
ATOM 700 O O . GLY A 1 98 ? 13.036 17.638 8.894 1.00 2.01 98 GLY A O 1
ATOM 701 N N . VAL A 1 99 ? 11.973 17.767 6.857 1.00 5.26 99 VAL A N 1
ATOM 702 C CA . VAL A 1 99 ? 13.041 16.999 6.153 1.00 8.68 99 VAL A CA 1
ATOM 703 C C . VAL A 1 99 ? 14.223 17.907 5.747 1.00 7.02 99 VAL A C 1
ATOM 704 O O . VAL A 1 99 ? 13.956 19.045 5.276 1.00 7.25 99 VAL A O 1
ATOM 708 N N . TYR A 1 100 ? 15.481 17.508 5.906 1.00 6.90 100 TYR A N 1
ATOM 709 C CA . TYR A 1 100 ? 16.585 18.400 5.448 1.00 11.12 100 TYR A CA 1
ATOM 710 C C . TYR A 1 100 ? 17.554 17.650 4.519 1.00 14.92 100 TYR A C 1
ATOM 711 O O . TYR A 1 100 ? 17.646 16.395 4.562 1.00 17.73 100 TYR A O 1
ATOM 720 N N . ASN A 1 101 ? 18.322 18.403 3.708 1.00 16.73 101 ASN A N 1
ATOM 721 C CA . ASN A 1 101 ? 19.317 17.783 2.797 1.00 18.76 101 ASN A CA 1
ATOM 722 C C . ASN A 1 101 ? 20.734 18.134 3.281 1.00 21.82 101 ASN A C 1
ATOM 723 O O . ASN A 1 101 ? 20.951 18.862 4.272 1.00 22.10 101 ASN A O 1
ATOM 728 N N . GLU A 1 102 ? 21.667 17.562 2.554 1.00 22.76 102 GLU A N 1
ATOM 729 C CA . GLU A 1 102 ? 23.104 17.717 2.819 1.00 26.39 102 GLU A CA 1
ATOM 730 C C . GLU A 1 102 ? 23.556 19.143 2.732 1.00 25.50 102 GLU A C 1
ATOM 731 O O . GLU A 1 102 ? 24.703 19.491 3.090 1.00 27.96 102 GLU A O 1
ATOM 737 N N . LYS A 1 103 ? 22.704 20.029 2.267 1.00 27.54 103 LYS A N 1
ATOM 738 C CA . LYS A 1 103 ? 23.084 21.465 2.139 1.00 28.69 103 LYS A CA 1
ATOM 739 C C . LYS A 1 103 ? 22.646 22.243 3.371 1.00 27.34 103 LYS A C 1
ATOM 740 O O . LYS A 1 103 ? 22.799 23.483 3.402 1.00 29.94 103 LYS A O 1
ATOM 746 N N . ILE A 1 104 ? 22.053 21.531 4.325 1.00 24.65 104 ILE A N 1
ATOM 747 C CA . ILE A 1 104 ? 21.567 22.142 5.566 1.00 20.97 104 ILE A CA 1
ATOM 748 C C . ILE A 1 104 ? 22.274 21.557 6.795 1.00 16.82 104 ILE A C 1
ATOM 749 O O . ILE A 1 104 ? 22.608 20.396 6.898 1.00 15.87 104 ILE A O 1
ATOM 754 N N . GLN A 1 105 ? 22.507 22.468 7.690 1.00 18.71 105 GLN A N 1
ATOM 755 C CA . GLN A 1 105 ? 23.102 22.171 9.009 1.00 20.34 105 GLN A CA 1
ATOM 756 C C . GLN A 1 105 ? 21.959 21.484 9.767 1.00 20.80 105 GLN A C 1
ATOM 757 O O . GLN A 1 105 ? 20.852 22.069 9.867 1.00 21.04 105 GLN A O 1
ATOM 763 N N . PRO A 1 106 ? 22.225 20.279 10.210 1.00 22.96 106 PRO A N 1
ATOM 764 C CA . PRO A 1 106 ? 21.272 19.444 10.958 1.00 21.95 106 PRO A CA 1
ATOM 765 C C . PRO A 1 106 ? 20.809 20.092 12.255 1.00 23.11 106 PRO A C 1
ATOM 766 O O . PRO A 1 106 ? 19.628 20.010 12.630 1.00 23.67 106 PRO A O 1
ATOM 770 N N . GLY A 1 107 ? 21.747 20.700 12.951 1.00 23.13 107 GLY A N 1
ATOM 771 C CA . GLY A 1 107 ? 21.605 21.431 14.186 1.00 19.07 107 GLY A CA 1
ATOM 772 C C . GLY A 1 107 ? 20.549 22.528 13.958 1.00 17.36 107 GLY A C 1
ATOM 773 O O . GLY A 1 107 ? 19.658 22.699 14.803 1.00 16.51 107 GLY A O 1
ATOM 774 N N . THR A 1 108 ? 20.638 23.189 12.804 1.00 16.97 108 THR A N 1
ATOM 775 C CA . THR A 1 108 ? 19.688 24.224 12.449 1.00 10.85 108 THR A CA 1
ATOM 776 C C . THR A 1 108 ? 18.302 23.746 12.109 1.00 12.52 108 THR A C 1
ATOM 777 O O . THR A 1 108 ? 17.300 24.350 12.561 1.00 16.73 108 THR A O 1
ATOM 781 N N . ALA A 1 109 ? 18.160 22.670 11.376 1.00 10.65 109 ALA A N 1
ATOM 782 C CA . ALA A 1 109 ? 16.853 22.114 11.033 1.00 10.83 109 ALA A CA 1
ATOM 783 C C . ALA A 1 109 ? 16.076 21.731 12.315 1.00 10.72 109 ALA A C 1
ATOM 784 O O . ALA A 1 109 ? 14.900 21.959 12.368 1.00 6.26 109 ALA A O 1
ATOM 786 N N . ALA A 1 110 ? 16.777 21.095 13.278 1.00 9.69 110 ALA A N 1
ATOM 787 C CA . ALA A 1 110 ? 16.238 20.614 14.544 1.00 7.88 110 ALA A CA 1
ATOM 788 C C . ALA A 1 110 ? 15.751 21.788 15.396 1.00 7.92 110 ALA A C 1
ATOM 789 O O . ALA A 1 110 ? 14.604 21.731 15.879 1.00 9.62 110 ALA A O 1
ATOM 791 N N . ASN A 1 111 ? 16.608 22.781 15.539 1.00 8.48 111 ASN A N 1
ATOM 792 C CA . ASN A 1 111 ? 16.314 23.983 16.319 1.00 6.70 111 ASN A CA 1
ATOM 793 C C . ASN A 1 111 ? 15.124 24.670 15.676 1.00 8.14 111 ASN A C 1
ATOM 794 O O . ASN A 1 111 ? 14.265 25.150 16.437 1.00 11.90 111 ASN A O 1
ATOM 799 N N . VAL A 1 112 ? 14.999 24.745 14.363 1.00 9.50 112 VAL A N 1
ATOM 800 C CA . VAL A 1 112 ? 13.809 25.394 13.777 1.00 8.43 112 VAL A CA 1
ATOM 801 C C . VAL A 1 112 ? 12.512 24.603 13.998 1.00 7.12 112 VAL A C 1
ATOM 802 O O . VAL A 1 112 ? 11.484 25.267 14.292 1.00 6.58 112 VAL A O 1
ATOM 806 N N . VAL A 1 113 ? 12.444 23.303 13.808 1.00 4.86 113 VAL A N 1
ATOM 807 C CA . VAL A 1 113 ? 11.225 22.497 13.970 1.00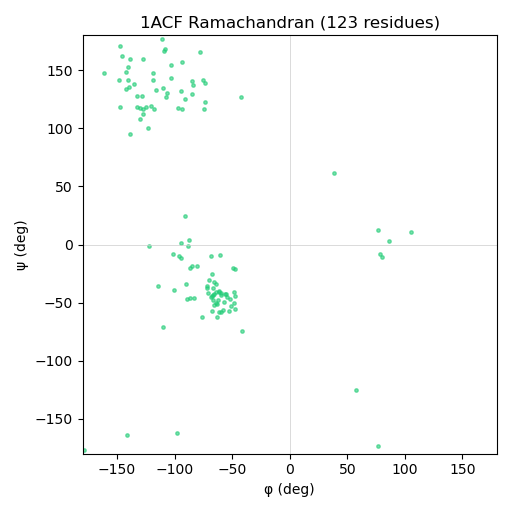 5.05 113 VAL A CA 1
ATOM 808 C C . VAL A 1 113 ? 10.776 22.468 15.455 1.00 2.51 113 VAL A C 1
ATOM 809 O O . VAL A 1 113 ? 9.604 22.756 15.695 1.00 2.73 113 VAL A O 1
ATOM 813 N N . GLU A 1 114 ? 11.692 22.218 16.347 1.00 3.83 114 G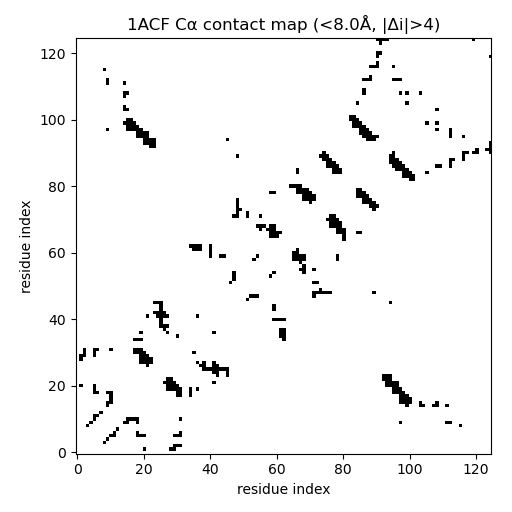LU A N 1
ATOM 814 C CA . GLU A 1 114 ? 11.581 22.199 17.784 1.00 5.35 114 GLU A CA 1
ATOM 815 C C . GLU A 1 114 ? 11.056 23.531 18.311 1.00 7.27 114 GLU A C 1
ATOM 816 O O . GLU A 1 114 ? 10.103 23.578 19.116 1.00 7.32 114 GLU A O 1
ATOM 822 N N . LYS A 1 115 ? 11.519 24.657 17.803 1.00 6.38 115 LYS A N 1
ATOM 823 C CA . LYS A 1 115 ? 11.012 25.970 18.199 1.00 6.27 115 LYS A CA 1
ATOM 824 C C . LYS A 1 115 ? 9.617 26.235 17.656 1.00 6.78 115 LYS A C 1
ATOM 825 O O . LYS A 1 115 ? 8.866 26.941 18.367 1.00 8.30 115 LYS A O 1
ATOM 831 N N . LEU A 1 116 ? 9.263 25.789 16.453 1.00 7.77 116 LEU A N 1
ATOM 832 C CA . LEU A 1 116 ? 7.936 25.998 15.879 1.00 6.23 116 LEU A CA 1
ATOM 833 C C . LEU A 1 116 ? 6.927 25.116 16.687 1.00 6.05 116 LEU A C 1
ATOM 834 O O . LEU A 1 116 ? 5.766 25.460 16.702 1.00 8.53 116 LEU A O 1
ATOM 839 N N . ALA A 1 117 ? 7.415 23.999 17.182 1.00 7.99 117 ALA A N 1
ATOM 840 C CA . ALA A 1 117 ? 6.583 23.066 17.987 1.00 5.45 117 ALA A CA 1
ATOM 841 C C . ALA A 1 117 ? 6.203 23.825 19.297 1.00 7.95 117 ALA A C 1
ATOM 842 O O . ALA A 1 117 ? 5.002 23.863 19.580 1.00 8.83 117 ALA A O 1
ATOM 844 N N . ASP A 1 118 ? 7.209 24.363 19.958 1.00 7.90 118 ASP A N 1
ATOM 845 C CA . ASP A 1 118 ? 7.070 25.160 21.158 1.00 10.74 118 ASP A CA 1
ATOM 846 C C . ASP A 1 118 ? 6.062 26.286 20.949 1.00 13.46 118 ASP A C 1
ATOM 847 O O . ASP A 1 118 ? 5.195 26.520 21.816 1.00 16.35 118 ASP A O 1
ATOM 852 N N . TYR A 1 119 ? 6.190 26.995 19.836 1.00 12.62 119 TYR A N 1
ATOM 853 C CA . TYR A 1 119 ? 5.242 28.105 19.559 1.00 9.65 119 TYR A CA 1
ATOM 854 C C . TYR A 1 119 ? 3.838 27.589 19.322 1.00 10.95 119 TYR A C 1
ATOM 855 O O . TYR A 1 119 ? 2.854 28.228 19.755 1.00 8.85 119 TYR A O 1
ATOM 864 N N . LEU A 1 120 ? 3.713 26.441 18.657 1.00 10.21 120 LEU A N 1
ATOM 865 C CA . LEU A 1 120 ? 2.433 25.862 18.330 1.00 11.53 120 LEU A CA 1
ATOM 866 C C . LEU A 1 120 ? 1.699 25.277 19.559 1.00 9.44 120 LEU A C 1
ATOM 867 O O . LEU A 1 120 ? 0.489 25.353 19.587 1.00 9.04 120 LEU A O 1
ATOM 872 N N . ILE A 1 121 ? 2.431 24.682 20.444 1.00 9.13 121 ILE A N 1
ATOM 873 C CA . ILE A 1 121 ? 1.862 24.157 21.729 1.00 11.74 121 ILE A CA 1
ATOM 874 C C . ILE A 1 121 ? 1.203 25.325 22.484 1.00 11.87 121 ILE A C 1
ATOM 875 O O . ILE A 1 121 ? -0.015 25.394 22.786 1.00 13.79 121 ILE A O 1
ATOM 880 N N . GLY A 1 122 ? 1.976 26.350 22.730 1.00 11.83 122 GLY A N 1
ATOM 881 C CA . GLY A 1 122 ? 1.605 27.615 23.313 1.00 13.05 122 GLY A CA 1
ATOM 882 C C . GLY A 1 122 ? 0.360 28.181 22.643 1.00 12.79 122 GLY A C 1
ATOM 883 O O . GLY A 1 122 ? -0.362 29.000 23.223 1.00 14.73 122 GLY A O 1
ATOM 884 N N . GLN A 1 123 ? -0.014 27.808 21.461 1.00 14.57 123 GLN A N 1
ATOM 885 C CA . GLN A 1 123 ? -1.217 28.333 20.797 1.00 13.33 123 GLN A CA 1
ATOM 886 C C . GLN A 1 123 ? -2.360 27.358 21.102 1.00 11.64 123 GLN A C 1
ATOM 887 O O . GLN A 1 123 ? -3.475 27.732 20.747 1.00 14.89 123 GLN A O 1
ATOM 893 N N . GLY A 1 124 ? -2.041 26.198 21.635 1.00 9.14 124 GLY A N 1
ATOM 894 C CA . GLY A 1 124 ? -3.178 25.246 21.841 1.00 8.31 124 GLY A CA 1
ATOM 895 C C . GLY A 1 124 ? -3.177 24.104 20.828 1.00 8.39 124 GLY A C 1
ATOM 896 O O . GLY A 1 124 ? -4.188 23.360 20.769 1.00 9.24 124 GLY A O 1
ATOM 897 N N . PHE A 1 125 ? -2.091 23.968 20.076 1.00 7.36 125 PHE A N 1
ATOM 898 C CA . PHE A 1 125 ? -1.966 22.940 19.025 1.00 7.64 125 PHE A CA 1
ATOM 899 C C . PHE A 1 125 ? -1.025 21.836 19.462 1.00 4.72 125 PHE A C 1
ATOM 900 O O . PHE A 1 125 ? -1.112 20.849 18.701 1.00 12.28 125 PHE A O 1
#